Protein AF-A0A8X6UJP8-F1 (afdb_monomer_lite)

Organism: Nephila pilipes (NCBI:txid299642)

Secondary structure (DSSP, 8-state):
----GGGEEEEEEEE--HHHHHHHHHHHHHHHHHHHHHHHHHHHS-PPEEEPGGGGGGTTT------EEEHHHHHHHHHHHHHHHHHHHHHHGGG-EEEEEEEEESSHHHHHHH-

Foldseek 3Di:
DDDP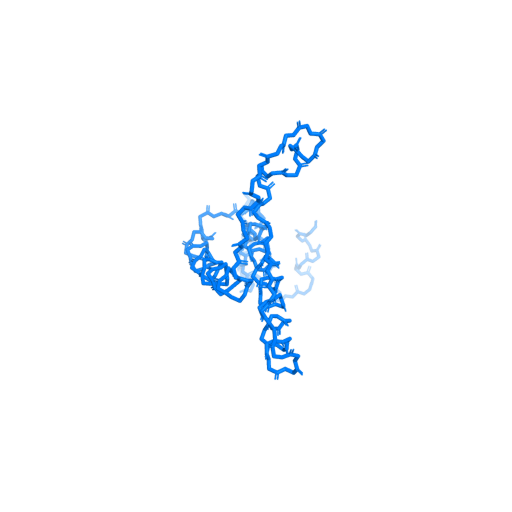PVFWDDKAFDWPCPVLVVLVVQLVVLVVQLVVQVVCCVPVVDFDWDFDPVCPVVVPPDDDDTDTDGSNVVSVVSNVVSVVVSVVVVVCGVVGTDPDMDIDTPDPVSVVVPD

pLDDT: mean 84.81, std 16.25, range [44.22, 98.25]

Radius of gyration: 24.28 Å; chains: 1; bounding box: 59×32×66 Å

Structure (mmCIF, N/CA/C/O backbone):
data_AF-A0A8X6UJP8-F1
#
_entry.id   AF-A0A8X6UJP8-F1
#
loop_
_atom_site.group_PDB
_atom_site.id
_atom_site.type_symbol
_atom_site.label_atom_id
_atom_site.label_alt_id
_atom_site.label_comp_id
_atom_site.label_asym_id
_atom_site.label_entity_id
_atom_site.label_seq_id
_atom_site.pdbx_PDB_ins_code
_atom_site.Cartn_x
_atom_site.Cartn_y
_atom_site.Cartn_z
_atom_site.occupancy
_atom_site.B_iso_or_equiv
_atom_site.auth_seq_id
_atom_site.auth_comp_id
_atom_site.auth_asym_id
_atom_site.auth_atom_id
_atom_site.pdbx_PDB_model_num
ATOM 1 N N . LEU A 1 1 ? 15.470 5.105 -38.015 1.00 44.66 1 LEU A N 1
ATOM 2 C CA . LEU A 1 1 ? 16.445 5.139 -36.902 1.00 44.66 1 LEU A CA 1
ATOM 3 C C . LEU A 1 1 ? 16.476 3.748 -36.286 1.00 44.66 1 LEU A C 1
ATOM 5 O O . LEU A 1 1 ? 15.584 3.418 -35.520 1.00 44.66 1 LEU A O 1
ATOM 9 N N . ASN A 1 2 ? 17.424 2.908 -36.705 1.00 44.22 2 ASN A N 1
ATOM 10 C CA . ASN A 1 2 ? 17.619 1.588 -36.106 1.00 44.22 2 ASN A CA 1
ATOM 11 C C . ASN A 1 2 ? 18.557 1.768 -34.910 1.00 44.22 2 ASN A C 1
ATOM 13 O O . ASN A 1 2 ? 19.746 2.004 -35.102 1.00 44.22 2 ASN A O 1
ATOM 17 N N . PHE A 1 3 ? 18.014 1.713 -33.693 1.00 56.34 3 PHE A N 1
ATOM 18 C CA . PHE A 1 3 ? 18.824 1.615 -32.478 1.00 56.34 3 PHE A CA 1
ATOM 19 C C . PHE A 1 3 ? 19.575 0.273 -32.502 1.00 56.34 3 PHE A C 1
ATOM 21 O O . PHE A 1 3 ? 18.934 -0.755 -32.747 1.00 56.34 3 PHE A O 1
ATOM 28 N N . PRO A 1 4 ? 20.903 0.233 -32.290 1.00 57.50 4 PRO A N 1
ATOM 29 C CA . PRO A 1 4 ? 21.632 -1.027 -32.302 1.00 57.50 4 PRO A CA 1
ATOM 30 C C . PRO A 1 4 ? 21.268 -1.844 -31.060 1.00 57.50 4 PRO A C 1
ATOM 32 O O . PRO A 1 4 ? 21.752 -1.612 -29.955 1.00 57.50 4 PRO A O 1
ATOM 35 N N . SER A 1 5 ? 20.404 -2.838 -31.256 1.00 60.16 5 SER A N 1
ATOM 36 C CA . SER A 1 5 ? 19.922 -3.744 -30.208 1.00 60.16 5 SER A CA 1
ATOM 37 C C . SER A 1 5 ? 21.024 -4.601 -29.573 1.00 60.16 5 SER A C 1
ATOM 39 O O . SER A 1 5 ? 20.826 -5.145 -28.493 1.00 60.16 5 SER A O 1
ATOM 41 N N . SER A 1 6 ? 22.198 -4.717 -30.202 1.00 66.75 6 SER A N 1
ATOM 42 C CA . SER A 1 6 ? 23.315 -5.545 -29.728 1.00 66.75 6 SER A CA 1
ATOM 43 C C . SER A 1 6 ? 23.974 -5.035 -28.438 1.00 66.75 6 SER A C 1
ATOM 45 O O . SER A 1 6 ? 24.612 -5.825 -27.730 1.00 66.75 6 SER A O 1
ATOM 47 N N . GLN A 1 7 ? 23.804 -3.748 -28.119 1.00 78.25 7 GLN A N 1
ATOM 48 C CA . GLN A 1 7 ? 24.420 -3.074 -26.968 1.00 78.25 7 GLN A CA 1
ATOM 49 C C . GLN A 1 7 ? 23.473 -2.890 -25.775 1.00 78.25 7 GLN A C 1
ATOM 51 O O . GLN A 1 7 ? 23.935 -2.597 -24.673 1.00 78.25 7 GLN A O 1
ATOM 56 N N . ILE A 1 8 ? 22.169 -3.084 -25.978 1.00 82.06 8 ILE A N 1
ATOM 57 C CA . ILE A 1 8 ? 21.163 -2.985 -24.921 1.00 82.06 8 ILE A CA 1
ATOM 58 C C . ILE A 1 8 ? 21.172 -4.286 -24.112 1.00 82.06 8 ILE A C 1
ATOM 60 O O . ILE A 1 8 ? 21.175 -5.385 -24.670 1.00 82.06 8 ILE A O 1
ATOM 64 N N . GLU A 1 9 ? 21.217 -4.150 -22.794 1.00 88.56 9 GLU A N 1
ATOM 65 C CA . GLU A 1 9 ? 21.135 -5.249 -21.836 1.00 88.56 9 GLU A CA 1
ATOM 66 C C . GLU A 1 9 ? 19.699 -5.453 -21.351 1.00 88.56 9 GLU A C 1
ATOM 68 O O . GLU A 1 9 ? 19.210 -6.580 -21.352 1.00 88.56 9 GLU A O 1
ATOM 73 N N . ASP A 1 10 ? 19.014 -4.367 -20.983 1.00 89.31 10 ASP A N 1
ATOM 74 C CA . ASP A 1 10 ? 17.663 -4.421 -20.423 1.00 89.31 10 ASP A CA 1
ATOM 75 C C . ASP A 1 10 ? 16.844 -3.177 -20.793 1.00 89.31 10 ASP A C 1
ATOM 77 O O . ASP A 1 10 ? 17.385 -2.087 -21.004 1.00 89.31 10 ASP A O 1
ATOM 81 N N . ILE A 1 11 ? 15.521 -3.342 -20.865 1.00 88.81 11 ILE A N 1
ATOM 82 C CA . ILE A 1 11 ? 14.559 -2.255 -21.057 1.00 88.81 11 ILE A CA 1
ATOM 83 C C . ILE A 1 11 ? 13.420 -2.442 -20.058 1.00 88.81 11 ILE A C 1
ATOM 85 O O . ILE A 1 11 ? 12.617 -3.369 -20.171 1.00 88.81 11 ILE A O 1
ATOM 89 N N . LYS A 1 12 ? 13.290 -1.502 -19.118 1.00 91.75 12 LYS A N 1
ATOM 90 C CA . LYS A 1 12 ? 12.186 -1.466 -18.154 1.00 91.75 12 LYS A CA 1
ATOM 91 C C . LYS A 1 12 ? 11.239 -0.321 -18.465 1.00 91.75 12 LYS A C 1
ATOM 93 O O . LYS A 1 12 ? 11.608 0.848 -18.392 1.00 91.75 12 LYS A O 1
ATOM 98 N N . ILE A 1 13 ? 9.995 -0.661 -18.776 1.00 92.00 13 ILE A N 1
ATOM 99 C CA . ILE A 1 13 ? 8.929 0.316 -19.010 1.00 92.00 13 ILE A CA 1
ATOM 100 C C . ILE A 1 13 ? 8.527 0.959 -17.677 1.00 92.00 13 ILE A C 1
ATOM 102 O O . ILE A 1 13 ? 8.351 0.261 -16.676 1.00 92.00 13 ILE A O 1
ATOM 106 N N . ALA A 1 14 ? 8.376 2.284 -17.661 1.00 92.75 14 ALA A N 1
ATOM 107 C CA . ALA A 1 14 ? 7.871 3.000 -16.498 1.00 92.75 14 ALA A CA 1
ATOM 108 C C . ALA A 1 14 ? 6.335 2.925 -16.431 1.00 92.75 14 ALA A C 1
ATOM 110 O O . ALA A 1 14 ? 5.646 3.060 -17.443 1.00 92.75 14 ALA A O 1
ATOM 111 N N . TYR A 1 15 ? 5.793 2.763 -15.224 1.00 94.38 15 TYR A N 1
ATOM 112 C CA . TYR A 1 15 ? 4.351 2.769 -14.958 1.00 94.38 15 TYR A CA 1
ATOM 113 C C . TYR A 1 15 ? 3.981 3.929 -14.029 1.00 94.38 15 TYR A C 1
ATOM 115 O O . TYR A 1 15 ? 4.806 4.390 -13.239 1.00 94.38 15 TYR A O 1
ATOM 123 N N . ASP A 1 16 ? 2.734 4.394 -14.098 1.00 94.50 16 ASP A N 1
ATOM 124 C CA . ASP A 1 16 ? 2.201 5.395 -13.174 1.00 94.50 16 ASP A CA 1
ATOM 125 C C . ASP A 1 16 ? 1.818 4.749 -11.835 1.00 94.50 16 ASP A C 1
ATOM 127 O O . ASP A 1 16 ? 0.752 4.148 -11.678 1.00 94.50 16 ASP A O 1
ATOM 131 N N . TYR A 1 17 ? 2.703 4.906 -10.852 1.00 95.31 17 TYR A N 1
ATOM 132 C CA . TYR A 1 17 ? 2.521 4.405 -9.491 1.00 95.31 17 TYR A CA 1
ATOM 133 C C . TYR A 1 17 ? 1.812 5.390 -8.551 1.00 95.31 17 TYR A C 1
ATOM 135 O O . TYR A 1 17 ? 1.573 5.038 -7.395 1.00 95.31 17 TYR A O 1
ATOM 143 N N . ASN A 1 18 ? 1.457 6.605 -8.988 1.00 95.44 18 ASN A N 1
ATOM 144 C CA . ASN A 1 18 ? 0.983 7.661 -8.080 1.00 95.44 18 ASN A CA 1
ATOM 145 C C . ASN A 1 18 ? -0.246 7.234 -7.269 1.00 95.44 18 ASN A C 1
ATOM 147 O O . ASN A 1 18 ? -0.321 7.450 -6.056 1.00 95.44 18 ASN A O 1
ATOM 151 N N . TYR A 1 19 ? -1.206 6.583 -7.928 1.00 95.50 19 TYR A N 1
ATOM 152 C CA . TYR A 1 19 ? -2.406 6.105 -7.251 1.00 95.50 19 TYR A CA 1
ATOM 153 C C . TYR A 1 19 ? -2.105 4.948 -6.287 1.00 95.50 19 TYR A C 1
ATOM 155 O O . TYR A 1 19 ? -2.617 4.943 -5.168 1.00 95.50 19 TYR A O 1
ATOM 163 N N . LEU A 1 20 ? -1.216 4.022 -6.665 1.00 96.62 20 LEU A N 1
ATOM 164 C CA . LEU A 1 20 ? -0.788 2.927 -5.792 1.00 96.62 20 LEU A CA 1
ATOM 165 C C . LEU A 1 20 ? -0.076 3.451 -4.535 1.00 96.62 20 LEU A C 1
ATOM 167 O O . LEU A 1 20 ? -0.374 3.005 -3.429 1.00 96.62 20 LEU A O 1
ATOM 171 N N . ILE A 1 21 ? 0.808 4.443 -4.689 1.00 97.31 21 ILE A N 1
ATOM 172 C CA . ILE A 1 21 ? 1.484 5.123 -3.575 1.00 97.31 21 ILE A CA 1
ATOM 173 C C . ILE A 1 21 ? 0.452 5.788 -2.658 1.00 97.31 21 ILE A C 1
ATOM 175 O O . ILE A 1 21 ? 0.512 5.628 -1.439 1.00 97.31 21 ILE A O 1
ATOM 179 N N . SER A 1 22 ? -0.537 6.484 -3.229 1.00 97.44 22 SER A N 1
ATOM 180 C CA . SER A 1 22 ? -1.622 7.100 -2.456 1.00 97.44 22 SER A CA 1
ATOM 181 C C . SER A 1 22 ? -2.410 6.069 -1.639 1.00 97.44 22 SER A C 1
ATOM 183 O O . SER A 1 22 ? -2.677 6.297 -0.458 1.00 97.44 22 SER A O 1
ATOM 185 N N . LEU A 1 23 ? -2.757 4.924 -2.236 1.00 98.00 23 LEU A N 1
ATOM 186 C CA . LEU A 1 23 ? -3.438 3.829 -1.541 1.00 98.00 23 LEU A CA 1
ATOM 187 C C . LEU A 1 23 ? -2.576 3.238 -0.420 1.00 98.00 23 LEU A C 1
ATOM 189 O O . LEU A 1 23 ? -3.082 3.012 0.678 1.00 98.00 23 LEU A O 1
ATOM 193 N N . ASN A 1 24 ? -1.283 3.032 -0.669 1.00 97.94 24 ASN A N 1
ATOM 194 C CA . ASN A 1 24 ? -0.358 2.505 0.329 1.00 97.94 24 ASN A CA 1
ATOM 195 C C . ASN A 1 24 ? -0.198 3.454 1.527 1.00 97.94 24 ASN A C 1
ATOM 197 O O . ASN A 1 24 ? -0.268 3.016 2.671 1.00 97.94 24 ASN A O 1
ATOM 201 N N . ASN A 1 25 ? -0.076 4.760 1.283 1.00 98.19 25 ASN A N 1
ATOM 202 C CA . ASN A 1 25 ? -0.008 5.753 2.357 1.00 98.19 25 ASN A CA 1
ATOM 203 C C . ASN A 1 25 ? -1.284 5.742 3.214 1.00 98.19 25 ASN A C 1
ATOM 205 O O . ASN A 1 25 ? -1.205 5.768 4.440 1.00 98.19 25 ASN A O 1
ATOM 209 N N . LYS A 1 26 ? -2.463 5.631 2.583 1.00 97.69 26 LYS A N 1
ATOM 210 C CA . LYS A 1 26 ? -3.742 5.497 3.301 1.00 97.69 26 LYS A CA 1
ATOM 211 C C . LYS A 1 26 ? -3.818 4.209 4.119 1.00 97.69 26 LYS A C 1
ATOM 213 O O . LYS A 1 26 ? -4.318 4.245 5.241 1.00 97.69 26 LYS A O 1
ATOM 218 N N . LEU A 1 27 ? -3.308 3.096 3.589 1.00 98.19 27 LEU A N 1
ATOM 219 C CA . LEU A 1 27 ? -3.223 1.831 4.317 1.00 98.19 27 LEU A CA 1
ATOM 220 C C . LEU A 1 27 ? -2.346 1.962 5.566 1.00 98.19 27 LEU A C 1
ATOM 222 O O . LEU A 1 27 ? -2.782 1.548 6.635 1.00 98.19 27 LEU A O 1
ATOM 226 N N . IL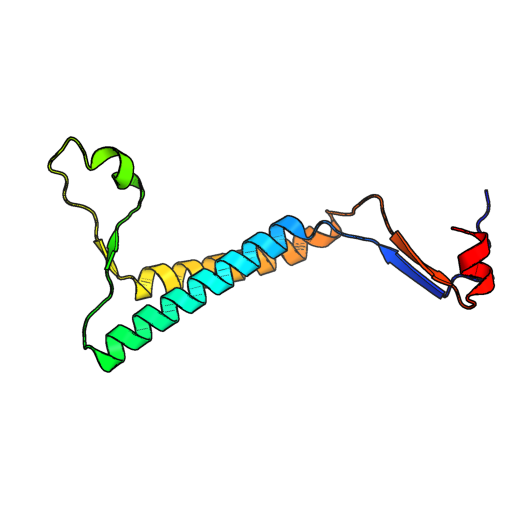E A 1 28 ? -1.153 2.554 5.439 1.00 98.19 28 ILE A N 1
ATOM 227 C CA . ILE A 1 28 ? -0.238 2.787 6.568 1.00 98.19 28 ILE A CA 1
ATOM 228 C C . ILE A 1 28 ? -0.946 3.614 7.643 1.00 98.19 28 ILE A C 1
ATOM 230 O O . ILE A 1 28 ? -1.065 3.173 8.779 1.00 98.19 28 ILE A O 1
ATOM 234 N N . THR A 1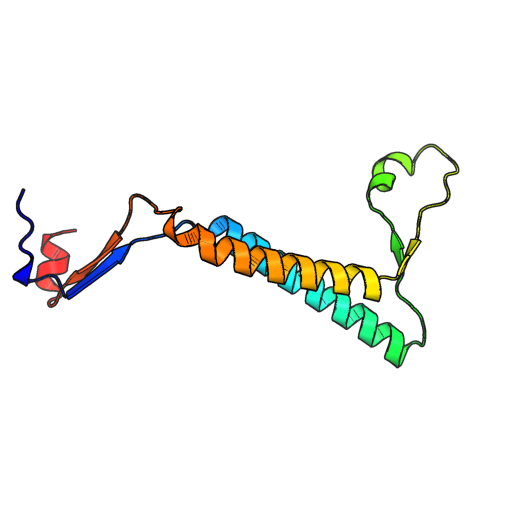 29 ? -1.538 4.750 7.265 1.00 97.44 29 THR A N 1
ATOM 235 C CA . THR A 1 29 ? -2.283 5.594 8.212 1.00 97.44 29 THR A CA 1
ATOM 236 C C . THR A 1 29 ? -3.449 4.850 8.874 1.00 97.44 29 THR A C 1
ATOM 238 O O . THR A 1 29 ? -3.704 5.031 10.064 1.00 97.44 29 THR A O 1
ATOM 241 N N . ALA A 1 30 ? -4.190 4.017 8.137 1.00 97.38 30 ALA A N 1
ATOM 242 C CA . ALA A 1 30 ? -5.283 3.232 8.709 1.00 97.38 30 ALA A CA 1
ATOM 243 C C . ALA A 1 30 ? -4.772 2.157 9.686 1.00 97.38 30 ALA A C 1
ATOM 245 O O . ALA A 1 30 ? -5.381 1.955 10.737 1.00 97.38 30 ALA A O 1
ATOM 246 N N . ALA A 1 31 ? -3.654 1.500 9.367 1.00 98.19 31 ALA A N 1
ATOM 247 C CA . ALA A 1 31 ? -3.022 0.503 10.224 1.00 98.19 31 ALA A CA 1
ATOM 248 C C . ALA A 1 31 ? -2.488 1.128 11.521 1.00 98.19 31 ALA A C 1
ATOM 250 O O . ALA A 1 31 ? -2.826 0.647 12.601 1.00 98.19 31 ALA A O 1
ATOM 251 N N . ASP A 1 32 ? -1.781 2.256 11.428 1.00 97.88 32 ASP A N 1
ATOM 252 C CA . ASP A 1 32 ? -1.272 2.988 12.593 1.00 97.88 32 ASP A CA 1
ATOM 253 C C . ASP A 1 32 ? -2.417 3.401 13.532 1.00 97.88 32 ASP A C 1
ATOM 255 O O . ASP A 1 32 ? -2.361 3.212 14.750 1.00 97.88 32 ASP A O 1
ATOM 259 N N . ASN A 1 33 ? -3.517 3.911 12.971 1.00 96.56 33 ASN A N 1
ATOM 260 C CA . ASN A 1 33 ? -4.695 4.284 13.753 1.00 96.56 33 ASN A CA 1
ATOM 261 C C . ASN A 1 33 ? -5.403 3.078 14.386 1.00 96.56 33 ASN A C 1
ATOM 263 O O . ASN A 1 33 ? -5.910 3.175 15.511 1.00 96.56 33 ASN A O 1
ATOM 267 N N . LEU A 1 34 ? -5.442 1.936 13.696 1.00 97.06 34 LEU A N 1
ATOM 268 C CA . LEU A 1 34 ? -5.955 0.690 14.260 1.00 97.06 34 LEU A CA 1
ATOM 269 C C . LEU A 1 34 ? -5.099 0.234 15.447 1.00 97.06 34 LEU A C 1
ATOM 271 O O . LEU A 1 34 ? -5.650 -0.164 16.477 1.00 97.06 34 LEU A O 1
ATOM 275 N N . ASP A 1 35 ? -3.778 0.333 15.335 1.00 97.31 35 ASP A N 1
ATOM 276 C CA . ASP A 1 35 ? -2.853 -0.039 16.403 1.00 97.31 35 ASP A CA 1
ATOM 277 C C . ASP A 1 35 ? -2.988 0.885 17.617 1.00 97.31 35 ASP A C 1
ATOM 279 O O . ASP A 1 35 ? -3.055 0.400 18.748 1.00 97.31 35 ASP A O 1
ATOM 283 N N . ILE A 1 36 ? -3.187 2.190 17.407 1.00 95.44 36 ILE A N 1
ATOM 284 C CA . ILE A 1 36 ? -3.549 3.130 18.481 1.00 95.44 36 ILE A CA 1
ATOM 285 C C . ILE A 1 36 ? -4.855 2.702 19.170 1.00 95.44 36 ILE A C 1
ATOM 287 O O . ILE A 1 36 ? -4.931 2.679 20.404 1.00 95.44 36 ILE A O 1
ATOM 291 N N . CYS A 1 37 ? -5.889 2.336 18.401 1.00 95.25 37 CYS A N 1
ATOM 292 C CA . CYS A 1 37 ? -7.166 1.884 18.962 1.00 95.25 37 CYS A CA 1
ATOM 293 C C . CYS A 1 37 ? -6.992 0.613 19.805 1.00 95.25 37 CYS A C 1
ATOM 295 O O . CYS A 1 37 ? -7.492 0.548 20.932 1.00 95.25 37 CYS A O 1
ATOM 297 N N . LYS A 1 38 ? -6.250 -0.376 19.294 1.00 95.38 38 LYS A N 1
ATOM 298 C CA . LYS A 1 38 ? -5.941 -1.625 20.008 1.00 95.38 38 LYS A CA 1
ATOM 299 C C . LYS A 1 38 ? -5.142 -1.362 21.281 1.00 95.38 38 LYS A C 1
ATOM 301 O O . LYS A 1 38 ? -5.486 -1.898 22.334 1.00 95.38 38 LYS A O 1
ATOM 306 N N . PHE A 1 39 ? -4.130 -0.501 21.208 1.00 96.19 39 PHE A N 1
ATOM 307 C CA . PHE A 1 39 ? -3.310 -0.122 22.353 1.00 96.19 39 PHE A CA 1
ATOM 308 C C . PHE A 1 39 ? -4.156 0.503 23.467 1.00 96.19 39 PHE A C 1
ATOM 310 O O . PHE A 1 39 ? -4.070 0.080 24.621 1.00 96.19 39 PHE A O 1
ATOM 317 N N . ILE A 1 40 ? -5.013 1.471 23.129 1.00 94.75 40 ILE A N 1
ATOM 318 C CA . ILE A 1 40 ? -5.889 2.144 24.099 1.00 94.75 40 ILE A CA 1
ATOM 319 C C . ILE A 1 40 ? -6.897 1.163 24.701 1.00 94.75 40 ILE A C 1
ATOM 321 O O . ILE A 1 40 ? -7.114 1.189 25.913 1.00 94.75 40 ILE A O 1
ATOM 325 N N . LYS A 1 41 ? -7.472 0.275 23.888 1.00 92.38 41 LYS A N 1
ATOM 326 C CA . LYS A 1 41 ? -8.403 -0.751 24.363 1.00 92.38 41 LYS A CA 1
ATOM 327 C C . LYS A 1 41 ? -7.746 -1.700 25.365 1.00 92.38 41 LYS A C 1
ATOM 329 O O . LYS A 1 41 ? -8.341 -1.980 26.400 1.00 92.38 41 LYS A O 1
ATOM 334 N N . ALA A 1 42 ? -6.516 -2.134 25.088 1.00 93.69 42 ALA A N 1
ATOM 335 C CA . ALA A 1 42 ? -5.768 -3.037 25.957 1.00 93.69 42 ALA A CA 1
ATOM 336 C C . ALA A 1 42 ? -5.301 -2.368 27.264 1.00 93.69 42 ALA A C 1
ATOM 338 O O . ALA A 1 42 ? -5.458 -2.947 28.333 1.00 93.69 42 ALA A O 1
ATOM 339 N N . HIS A 1 43 ? -4.766 -1.142 27.201 1.00 94.88 43 HIS A N 1
ATOM 340 C CA . HIS A 1 43 ? -4.093 -0.511 28.350 1.00 94.88 43 HIS A CA 1
ATOM 341 C C . HIS A 1 43 ? -4.979 0.437 29.156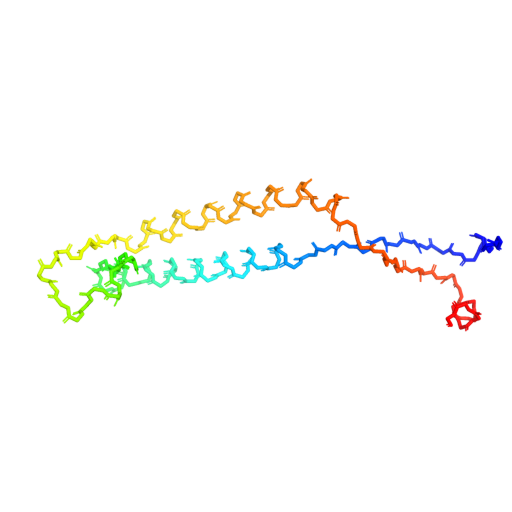 1.00 94.88 43 HIS A C 1
ATOM 343 O O . HIS A 1 43 ? -4.736 0.659 30.337 1.00 94.88 43 HIS A O 1
ATOM 349 N N . LYS A 1 44 ? -5.987 1.044 28.523 1.00 91.94 44 LYS A N 1
ATOM 350 C CA . LYS A 1 44 ? -6.878 2.030 29.157 1.00 91.94 44 LYS A CA 1
ATOM 351 C C . LYS A 1 44 ? -8.310 1.521 29.306 1.00 91.94 44 LYS A C 1
ATOM 353 O O . LYS A 1 44 ? -9.162 2.294 29.733 1.00 91.94 44 LYS A O 1
ATOM 358 N N . GLN A 1 45 ? -8.575 0.269 28.913 1.00 87.06 45 GLN A N 1
ATOM 359 C CA . GLN A 1 45 ? -9.883 -0.397 28.993 1.00 87.06 45 GLN A CA 1
ATOM 360 C C . GLN A 1 45 ? -11.040 0.442 28.423 1.00 87.06 45 GLN A C 1
ATOM 362 O O . GLN A 1 45 ? -12.175 0.375 28.888 1.00 87.06 45 GLN A O 1
ATOM 367 N N . ARG A 1 46 ? -10.755 1.258 27.401 1.00 88.75 46 ARG A N 1
ATOM 368 C CA . ARG A 1 46 ? -11.733 2.145 26.763 1.00 88.75 46 ARG A CA 1
ATOM 369 C C . ARG A 1 46 ? -11.652 2.036 25.251 1.00 88.75 46 ARG A C 1
ATOM 371 O O . ARG A 1 46 ? -10.573 1.851 24.696 1.00 88.75 46 ARG A O 1
ATOM 378 N N . GLU A 1 47 ? -12.787 2.198 24.586 1.00 89.12 47 GLU A N 1
ATOM 379 C CA . GLU A 1 47 ? -12.854 2.214 23.126 1.00 89.12 47 GLU A CA 1
ATOM 380 C C . GLU A 1 47 ? -12.612 3.635 22.597 1.00 89.12 47 GLU A C 1
ATOM 382 O O . GLU A 1 47 ? -13.137 4.614 23.135 1.00 89.12 47 GLU A O 1
ATOM 387 N N . VAL A 1 48 ? -11.812 3.754 21.536 1.00 91.19 48 VAL A N 1
ATOM 388 C CA . VAL A 1 48 ? -11.660 5.020 20.811 1.00 91.19 48 VAL A CA 1
ATOM 389 C C . VAL A 1 48 ? -12.883 5.195 19.924 1.00 91.19 48 VAL A C 1
ATOM 391 O O . VAL A 1 48 ? -13.210 4.305 19.144 1.00 91.19 48 VAL A O 1
ATOM 394 N N . MET A 1 49 ? -13.555 6.337 20.027 1.00 90.81 49 MET A N 1
ATOM 395 C CA . MET A 1 49 ? -14.707 6.655 19.186 1.00 90.81 49 MET A CA 1
ATOM 396 C C . MET A 1 49 ? -14.289 7.645 18.103 1.00 90.81 49 MET A C 1
ATOM 398 O O . MET A 1 49 ? -13.671 8.664 18.403 1.00 90.81 49 MET A O 1
ATOM 402 N N . VAL A 1 50 ? -14.654 7.354 16.859 1.00 86.25 50 VAL A N 1
ATOM 403 C CA . VAL A 1 50 ? -14.456 8.240 15.709 1.00 86.25 50 VAL A CA 1
ATOM 404 C C . VAL A 1 50 ? -15.787 8.906 15.373 1.00 86.25 50 VAL A C 1
ATOM 406 O O . VAL A 1 50 ? -16.845 8.273 15.428 1.00 86.25 50 VAL A O 1
ATOM 409 N N . LEU A 1 51 ? -15.734 10.200 15.061 1.00 81.12 51 LEU A N 1
ATOM 410 C CA . LEU A 1 51 ? -16.881 10.971 14.591 1.00 81.12 51 LEU A CA 1
ATOM 411 C C . LEU A 1 51 ? -16.934 10.893 13.066 1.00 81.12 51 LEU A C 1
ATOM 413 O O . LEU A 1 51 ? -15.934 11.146 12.397 1.00 81.12 51 LEU A O 1
ATOM 417 N N . GLU A 1 52 ? -18.094 10.548 12.516 1.00 68.88 52 GLU A N 1
ATOM 418 C CA . GLU A 1 52 ? -18.290 10.512 11.068 1.00 68.88 52 GLU A CA 1
ATOM 419 C C . GLU A 1 52 ? -18.193 11.942 10.493 1.00 68.88 52 GLU A C 1
ATOM 421 O O . GLU A 1 52 ? -18.958 12.836 10.862 1.00 68.88 52 GLU A O 1
ATOM 426 N N . SER A 1 53 ? -17.204 12.191 9.623 1.00 58.91 53 SER A N 1
ATOM 427 C CA . SER A 1 53 ? -16.786 13.549 9.230 1.00 58.91 53 SER A CA 1
ATOM 428 C C . SER A 1 53 ? -17.737 14.273 8.271 1.00 58.91 53 SER A C 1
ATOM 430 O O . SE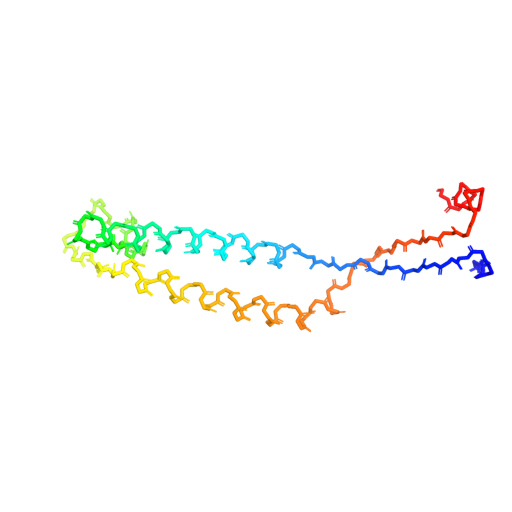R A 1 53 ? -17.463 15.414 7.902 1.00 58.91 53 SER A O 1
ATOM 432 N N . GLY A 1 54 ? -18.875 13.674 7.903 1.00 52.84 54 GLY A N 1
ATOM 433 C CA . GLY A 1 54 ? -19.952 14.371 7.185 1.00 52.84 54 GLY A CA 1
ATOM 434 C C . GLY A 1 54 ? -20.582 15.520 7.987 1.00 52.84 54 GLY A C 1
ATOM 435 O O . GLY A 1 54 ? -21.377 16.281 7.449 1.00 52.84 54 GLY A O 1
ATOM 436 N N . PHE A 1 55 ? -20.211 15.664 9.266 1.00 48.06 55 PHE A N 1
ATOM 437 C CA . PHE A 1 55 ? -20.821 16.595 10.211 1.00 48.06 55 PHE A CA 1
ATOM 438 C C . PHE A 1 55 ? -19.959 17.807 10.601 1.00 48.06 55 PHE A C 1
ATOM 440 O O . PHE A 1 55 ? -20.447 18.683 11.308 1.00 48.06 55 PHE A O 1
ATOM 447 N N . LEU A 1 56 ? -18.696 17.906 10.157 1.00 50.47 56 LEU A N 1
ATOM 448 C CA . LEU A 1 56 ? -17.806 19.008 10.572 1.00 50.47 56 LEU A CA 1
ATOM 449 C C . LEU A 1 56 ? -18.305 20.390 10.099 1.00 50.47 56 LEU A C 1
ATOM 451 O O . LEU A 1 56 ? -18.096 21.382 10.790 1.00 50.47 56 LEU A O 1
ATOM 455 N N . GLY A 1 57 ? -19.026 20.449 8.973 1.00 49.53 57 GLY A N 1
ATOM 456 C CA . GLY A 1 57 ? -19.662 21.675 8.471 1.00 49.53 57 GLY A CA 1
ATOM 457 C C . GLY A 1 57 ? -20.958 22.075 9.192 1.00 49.53 57 GLY A C 1
ATOM 458 O O . GLY A 1 57 ? -21.397 23.211 9.055 1.00 49.53 57 GLY A O 1
ATOM 459 N N . GLN A 1 58 ? -21.562 21.176 9.980 1.00 49.84 58 GLN A N 1
ATOM 460 C CA . GLN A 1 58 ? -22.807 21.427 10.727 1.00 49.84 58 GLN A CA 1
ATOM 461 C C . GLN A 1 58 ? -22.579 21.715 12.221 1.00 49.84 58 GLN A C 1
ATOM 463 O O . GLN A 1 58 ? -23.537 21.987 12.945 1.00 49.84 58 GLN A O 1
ATOM 468 N N . ILE A 1 59 ? -21.319 21.725 12.682 1.00 52.62 59 ILE A N 1
ATOM 469 C CA . ILE A 1 59 ? -20.956 21.989 14.087 1.00 52.62 59 ILE A CA 1
ATOM 470 C C . ILE A 1 59 ? -21.440 23.364 14.566 1.00 52.62 59 ILE A C 1
ATOM 472 O O . ILE A 1 59 ? -21.731 23.524 15.748 1.00 52.62 59 ILE A O 1
ATOM 476 N N . PHE A 1 60 ? -21.576 24.344 13.670 1.00 51.94 60 PHE A N 1
ATOM 477 C CA . PHE A 1 60 ? -21.951 25.701 14.064 1.00 51.94 60 PHE A CA 1
ATOM 478 C C . PHE A 1 60 ? -23.455 25.953 14.221 1.00 51.94 60 PHE A C 1
ATOM 480 O O . PHE A 1 60 ? -23.785 27.014 14.743 1.00 51.94 60 PHE A O 1
ATOM 487 N N . PHE A 1 61 ? -24.366 25.046 13.821 1.00 49.88 61 PHE A N 1
ATOM 488 C CA . PHE A 1 61 ? -25.788 25.430 13.776 1.00 49.88 61 PHE A CA 1
ATOM 489 C C . PHE A 1 61 ? -26.877 24.468 14.266 1.00 49.88 61 PHE A C 1
ATOM 491 O O . PHE A 1 61 ? -27.950 24.987 14.546 1.00 49.88 61 PHE A O 1
ATOM 498 N N . PHE A 1 62 ? -26.704 23.151 14.450 1.00 45.53 62 PHE A N 1
ATOM 499 C CA . PHE A 1 62 ? -27.856 22.334 14.886 1.00 45.53 62 PHE A CA 1
ATOM 500 C C . PHE A 1 62 ? -27.539 21.147 15.804 1.00 45.53 62 PHE A C 1
ATOM 502 O O . PHE A 1 62 ? -26.554 20.429 15.654 1.00 45.53 62 PHE A O 1
ATOM 509 N N . CYS A 1 63 ? -28.458 20.954 16.756 1.00 48.75 63 CYS A N 1
ATOM 510 C CA . CYS A 1 63 ? -28.602 19.842 17.689 1.00 48.75 63 CYS A CA 1
ATOM 511 C C . CYS A 1 63 ? -28.798 18.511 16.941 1.00 48.75 63 CYS A C 1
ATOM 513 O O . CYS A 1 63 ? -29.914 18.017 16.797 1.00 48.75 63 CYS A O 1
ATOM 515 N N . CYS A 1 64 ? -27.715 17.931 16.434 1.00 53.44 64 CYS A N 1
ATOM 516 C CA . CYS A 1 64 ? -27.737 16.617 15.810 1.00 53.44 64 CYS A CA 1
ATOM 517 C C . CYS A 1 64 ? -26.793 15.673 16.547 1.00 53.44 64 CYS A C 1
ATOM 519 O O . CYS A 1 64 ? -25.622 15.966 16.787 1.00 53.44 64 CYS A O 1
ATOM 521 N N . SER A 1 65 ? -27.328 14.516 16.926 1.00 58.34 65 SER A N 1
ATOM 522 C CA . SER A 1 65 ? -26.577 13.441 17.558 1.00 58.34 65 SER A CA 1
ATOM 523 C C . SER A 1 65 ? -25.521 12.917 16.586 1.00 58.34 65 SER A C 1
ATOM 525 O O . SER A 1 65 ? -25.827 12.148 15.679 1.00 58.34 65 SER A O 1
ATOM 527 N N . PHE A 1 66 ? -24.270 13.340 16.773 1.00 65.75 66 PHE A N 1
ATOM 528 C CA . PHE A 1 66 ? -23.139 12.825 16.009 1.00 65.75 66 PHE A CA 1
ATOM 529 C C . PHE A 1 66 ? -23.107 11.301 16.104 1.00 65.75 66 PHE A C 1
ATOM 531 O O . PHE A 1 66 ? -23.017 10.738 17.202 1.00 65.75 66 PHE A O 1
ATOM 538 N N . LYS A 1 67 ? -23.154 10.625 14.955 1.00 74.25 67 LYS A N 1
ATOM 539 C CA . LYS A 1 67 ? -23.000 9.176 14.911 1.00 74.25 67 LYS A CA 1
ATOM 540 C C . LYS A 1 67 ? -21.556 8.839 15.279 1.00 74.25 67 LYS A C 1
ATOM 542 O O . LYS A 1 67 ? -20.616 9.124 14.539 1.00 74.25 67 LYS A O 1
ATOM 547 N N . LYS A 1 68 ? -21.385 8.282 16.478 1.00 83.44 68 LYS A N 1
ATOM 548 C CA . LYS A 1 68 ? -20.096 7.808 16.982 1.00 83.44 68 LYS A CA 1
ATOM 549 C C . LYS A 1 68 ? -19.889 6.381 16.507 1.00 83.44 68 LYS A C 1
ATOM 551 O O . LYS A 1 68 ? -20.742 5.524 16.731 1.00 83.44 68 LYS A O 1
ATOM 556 N N . ILE A 1 69 ? -18.747 6.121 15.888 1.00 88.62 69 ILE A N 1
ATOM 557 C CA . ILE A 1 69 ? -18.376 4.794 15.404 1.00 88.62 69 ILE A CA 1
ATOM 558 C C . ILE A 1 69 ? -17.195 4.294 16.229 1.00 88.62 69 ILE A C 1
ATOM 560 O O . ILE A 1 69 ? -16.308 5.055 16.611 1.00 88.62 69 ILE A O 1
ATOM 564 N N . CYS A 1 70 ? -17.205 3.002 16.530 1.00 92.25 70 CYS A N 1
ATOM 565 C CA . CYS A 1 70 ? -16.091 2.312 17.161 1.00 92.25 70 CYS A CA 1
ATOM 566 C C . CYS A 1 70 ? -14.846 2.409 16.262 1.00 92.25 70 CYS A C 1
ATOM 568 O O . CYS A 1 70 ? -14.856 1.910 15.136 1.00 92.25 70 CYS A O 1
ATOM 570 N N . GLY A 1 71 ? -13.792 3.063 16.751 1.00 92.69 71 GLY A N 1
ATOM 571 C CA . GLY A 1 71 ? -12.588 3.364 15.982 1.00 92.69 71 GLY A CA 1
ATOM 572 C C . GLY A 1 71 ? -11.854 2.110 15.529 1.00 92.69 71 GLY A C 1
ATOM 573 O O . GLY A 1 71 ? -11.474 2.026 14.366 1.00 92.69 71 GLY A O 1
ATOM 574 N N . SER A 1 72 ? -11.743 1.097 16.395 1.00 94.19 72 SER A N 1
ATOM 575 C CA . SER A 1 72 ? -11.128 -0.182 16.018 1.00 94.19 72 SER A CA 1
ATOM 576 C C . SER A 1 72 ? -11.856 -0.852 14.847 1.00 94.19 72 SER A C 1
ATOM 578 O O . SER A 1 72 ? -11.212 -1.221 13.870 1.00 94.19 72 SER A O 1
ATOM 580 N N . LYS A 1 73 ? -13.195 -0.919 14.884 1.00 94.00 73 LYS A N 1
ATOM 581 C CA . LYS A 1 73 ? -14.004 -1.467 13.779 1.00 94.00 73 LYS A CA 1
ATOM 582 C C . LYS A 1 73 ? -13.870 -0.657 12.489 1.00 94.00 73 LYS A C 1
ATOM 584 O O . LYS A 1 73 ? -13.805 -1.233 11.408 1.00 94.00 73 LYS A O 1
ATOM 589 N N . LEU A 1 74 ? -13.847 0.672 12.598 1.00 94.62 74 LEU A N 1
ATOM 590 C CA . LEU A 1 74 ? -13.702 1.563 11.447 1.00 94.62 74 LEU A CA 1
ATOM 591 C C . LEU A 1 74 ? -12.347 1.359 10.756 1.00 94.62 74 LEU A C 1
ATOM 593 O O . LEU A 1 74 ? -12.304 1.120 9.552 1.00 94.62 74 LEU A O 1
ATOM 597 N N . TYR A 1 75 ? -11.248 1.424 11.507 1.00 96.06 75 TYR A N 1
ATOM 598 C CA . TYR A 1 75 ? -9.915 1.300 10.922 1.00 96.06 75 TYR A CA 1
ATOM 599 C C . TYR A 1 75 ? -9.594 -0.126 10.469 1.00 96.06 75 TYR A C 1
ATOM 601 O O . TYR A 1 75 ? -8.888 -0.293 9.482 1.00 96.06 75 TYR A O 1
ATOM 609 N N . GLU A 1 76 ? -10.168 -1.156 11.096 1.00 97.12 76 GLU A N 1
ATOM 610 C CA . GLU A 1 76 ? -10.105 -2.528 10.578 1.00 97.12 76 GLU A CA 1
ATOM 611 C C . GLU A 1 76 ? -10.775 -2.646 9.198 1.00 97.12 76 GLU A C 1
ATOM 613 O O . GLU A 1 76 ? -10.198 -3.223 8.272 1.00 97.12 76 GLU A O 1
ATOM 618 N N . ALA A 1 77 ? -11.952 -2.037 9.024 1.00 96.44 77 ALA A N 1
ATOM 619 C CA . ALA A 1 77 ? -12.624 -1.989 7.729 1.00 96.44 77 ALA A CA 1
ATOM 620 C C . ALA A 1 77 ? -11.819 -1.193 6.684 1.00 96.44 77 ALA A C 1
ATOM 622 O O . ALA A 1 77 ? -11.675 -1.654 5.551 1.00 96.44 77 ALA A O 1
ATOM 623 N N . GLU A 1 78 ? -11.252 -0.039 7.052 1.00 96.62 78 GLU A N 1
ATOM 624 C CA . GLU A 1 78 ? -10.410 0.766 6.153 1.00 96.62 78 GLU A CA 1
ATOM 625 C C . GLU A 1 78 ? -9.119 0.029 5.752 1.00 96.62 78 GLU A C 1
ATOM 627 O O . GLU A 1 78 ? -8.758 0.037 4.576 1.00 96.62 78 GLU A O 1
ATOM 632 N N . VAL A 1 79 ? -8.455 -0.678 6.675 1.00 98.25 79 VAL A N 1
ATOM 633 C CA . VAL A 1 79 ? -7.283 -1.518 6.361 1.00 98.25 79 VAL A CA 1
ATOM 634 C C . VAL A 1 79 ? -7.637 -2.576 5.318 1.00 98.25 79 VAL A C 1
ATOM 636 O O . VAL A 1 79 ? -6.922 -2.727 4.326 1.00 98.25 79 VAL A O 1
ATOM 639 N N . ASN A 1 80 ? -8.748 -3.291 5.504 1.00 98.00 80 ASN A N 1
ATOM 640 C CA . ASN A 1 80 ? -9.185 -4.316 4.554 1.00 98.00 80 ASN A CA 1
ATOM 641 C C . ASN A 1 80 ? -9.537 -3.707 3.191 1.00 98.00 80 ASN A C 1
ATOM 643 O O . ASN A 1 80 ? -9.070 -4.190 2.161 1.00 98.00 80 ASN A O 1
ATOM 647 N N . LYS A 1 81 ? -10.274 -2.593 3.186 1.00 97.88 81 LYS A N 1
ATOM 648 C CA . LYS A 1 81 ? -10.614 -1.828 1.981 1.00 97.88 81 LYS A CA 1
ATOM 649 C C . LYS A 1 81 ? -9.371 -1.417 1.190 1.00 97.88 81 LYS A C 1
ATOM 651 O O . LYS A 1 81 ? -9.332 -1.632 -0.020 1.00 97.88 81 LYS A O 1
ATOM 656 N N . TYR A 1 82 ? -8.350 -0.851 1.839 1.00 98.06 82 TYR A N 1
ATOM 657 C CA . TYR A 1 82 ? -7.138 -0.427 1.133 1.00 98.06 82 TYR A CA 1
ATOM 658 C C . TYR A 1 82 ? -6.279 -1.601 0.669 1.00 98.06 82 TYR A C 1
ATOM 660 O O . TYR A 1 82 ? -5.722 -1.525 -0.422 1.00 98.06 82 TYR A O 1
ATOM 668 N N . LYS A 1 83 ? -6.221 -2.711 1.416 1.00 98.12 83 LYS A N 1
ATOM 669 C CA . LYS A 1 83 ? -5.563 -3.941 0.943 1.00 98.12 83 LYS A CA 1
ATOM 670 C C . LYS A 1 83 ? -6.202 -4.463 -0.344 1.00 98.12 83 LYS A C 1
ATOM 672 O O . LYS A 1 83 ? -5.485 -4.758 -1.299 1.00 98.12 83 LYS A O 1
ATOM 677 N N . THR A 1 84 ? -7.532 -4.526 -0.394 1.00 98.12 84 THR A N 1
ATOM 678 C CA . THR A 1 84 ? -8.261 -4.929 -1.603 1.00 98.12 84 THR A CA 1
ATOM 679 C C . THR A 1 84 ? -8.012 -3.953 -2.752 1.00 98.12 84 THR A C 1
ATOM 681 O O . THR A 1 84 ? -7.656 -4.383 -3.846 1.00 98.12 84 THR A O 1
ATOM 684 N N . ALA A 1 85 ? -8.098 -2.642 -2.502 1.00 97.38 85 ALA A N 1
ATOM 685 C CA . ALA A 1 85 ? -7.850 -1.627 -3.526 1.00 97.38 85 ALA A CA 1
ATOM 686 C C . ALA A 1 85 ? -6.417 -1.678 -4.089 1.00 97.38 85 ALA A C 1
ATOM 688 O O . ALA A 1 85 ? -6.227 -1.502 -5.288 1.00 97.38 85 ALA A O 1
ATOM 689 N N . ILE A 1 86 ? -5.409 -1.951 -3.251 1.00 97.94 86 ILE A N 1
ATOM 690 C CA . ILE A 1 86 ? -4.016 -2.145 -3.683 1.00 97.94 86 ILE A CA 1
ATOM 691 C C . ILE A 1 86 ? -3.901 -3.365 -4.597 1.00 97.94 86 ILE A C 1
ATOM 693 O O . ILE A 1 86 ? -3.280 -3.273 -5.653 1.00 97.94 86 ILE A O 1
ATOM 697 N N . ALA A 1 87 ? -4.515 -4.493 -4.229 1.00 97.50 87 ALA A N 1
ATOM 698 C CA . ALA A 1 87 ? -4.495 -5.698 -5.054 1.00 97.50 87 ALA A CA 1
ATOM 699 C C . ALA A 1 87 ? -5.167 -5.466 -6.420 1.00 97.50 87 ALA A C 1
ATOM 701 O O . ALA A 1 87 ? -4.637 -5.863 -7.458 1.00 97.50 87 ALA A O 1
ATOM 702 N N . GLU A 1 88 ? -6.308 -4.776 -6.443 1.00 97.00 88 GLU A N 1
ATOM 703 C CA . GLU A 1 88 ? -6.977 -4.380 -7.685 1.00 97.00 88 GLU A CA 1
ATOM 704 C C . GLU A 1 88 ? -6.122 -3.436 -8.533 1.00 97.00 88 GLU A C 1
ATOM 706 O O . GLU A 1 88 ? -6.046 -3.590 -9.753 1.00 97.00 88 GLU A O 1
ATOM 711 N N . GLU A 1 89 ? -5.468 -2.464 -7.902 1.00 96.44 89 GLU A N 1
ATOM 712 C CA . GLU A 1 89 ? -4.646 -1.486 -8.600 1.00 96.44 89 GLU A CA 1
ATOM 713 C C . GLU A 1 89 ? -3.372 -2.111 -9.178 1.00 96.44 89 GLU A C 1
ATOM 715 O O . GLU A 1 89 ? -3.018 -1.811 -10.316 1.00 96.44 89 GLU A O 1
ATOM 720 N N . LEU A 1 90 ? -2.736 -3.048 -8.468 1.00 95.81 90 LEU A N 1
ATOM 721 C CA . LEU A 1 90 ? -1.607 -3.827 -8.988 1.00 95.81 90 LEU A CA 1
ATOM 722 C C . LEU A 1 90 ? -1.978 -4.592 -10.267 1.00 95.81 90 LEU A C 1
ATOM 724 O O . LEU A 1 90 ? -1.189 -4.633 -11.207 1.00 95.81 90 LEU A O 1
ATOM 728 N N . ASN A 1 91 ? -3.202 -5.124 -10.351 1.00 95.88 91 ASN A N 1
ATOM 729 C CA . ASN A 1 91 ? -3.706 -5.777 -11.564 1.00 95.88 91 ASN A CA 1
ATOM 730 C C . ASN A 1 91 ? -3.975 -4.790 -12.717 1.00 95.88 91 ASN A C 1
ATOM 732 O O . ASN A 1 91 ? -3.978 -5.178 -13.886 1.00 95.88 91 ASN A O 1
ATOM 736 N N . ARG A 1 92 ? -4.226 -3.509 -12.414 1.00 93.94 92 ARG A N 1
ATOM 737 C CA . ARG A 1 92 ? -4.455 -2.446 -13.410 1.00 93.94 92 ARG A CA 1
ATOM 738 C C . ARG A 1 92 ? -3.171 -1.753 -13.847 1.00 93.94 92 ARG A C 1
ATOM 740 O O . ARG A 1 92 ? -3.149 -1.189 -14.939 1.00 93.94 92 ARG A O 1
ATOM 747 N N . LEU A 1 93 ? -2.124 -1.811 -13.029 1.00 92.44 93 LEU A N 1
ATOM 748 C CA . LEU A 1 93 ? -0.852 -1.133 -13.243 1.00 92.44 93 LEU A CA 1
ATOM 749 C C . LEU A 1 93 ? -0.231 -1.395 -14.629 1.00 92.44 93 LEU A C 1
ATOM 751 O O . LEU A 1 93 ? 0.177 -0.416 -15.252 1.00 92.44 93 LEU A O 1
ATOM 755 N N . PRO A 1 94 ? -0.255 -2.622 -15.201 1.00 91.81 94 PRO A N 1
ATOM 756 C CA . PRO A 1 94 ? 0.270 -2.859 -16.549 1.00 91.81 94 PRO A CA 1
ATOM 757 C C . PRO A 1 94 ? -0.408 -2.037 -17.657 1.00 91.81 94 PRO A C 1
ATOM 759 O O . PRO A 1 94 ? 0.144 -1.892 -18.741 1.00 91.81 94 PRO A O 1
ATOM 762 N N . LYS A 1 95 ? -1.607 -1.492 -17.406 1.00 92.25 95 LYS A N 1
ATOM 763 C CA . LYS A 1 95 ? -2.341 -0.626 -18.345 1.00 92.25 95 LYS A CA 1
ATOM 764 C C . LYS A 1 95 ? -1.988 0.857 -18.191 1.00 92.25 95 LYS A C 1
ATOM 766 O O . LYS A 1 95 ? -2.405 1.661 -19.017 1.00 92.25 95 LYS A O 1
ATOM 771 N N . LYS A 1 96 ? -1.255 1.231 -17.139 1.00 92.31 96 LYS A N 1
ATOM 772 C CA . LYS A 1 96 ? -0.884 2.613 -16.804 1.00 92.31 96 LYS A CA 1
ATOM 773 C C . LYS A 1 96 ? 0.574 2.887 -17.167 1.00 92.31 96 LYS A C 1
ATOM 775 O O . LYS A 1 96 ? 1.371 3.291 -16.326 1.00 92.31 96 LYS A O 1
ATOM 780 N N . ILE A 1 97 ? 0.931 2.594 -18.412 1.00 92.94 97 ILE A N 1
ATOM 781 C CA . ILE A 1 97 ? 2.283 2.794 -18.936 1.00 92.94 97 ILE A CA 1
ATOM 782 C C . ILE A 1 97 ? 2.533 4.290 -19.137 1.00 92.94 97 ILE A C 1
ATOM 784 O O . ILE A 1 97 ? 1.698 4.998 -19.699 1.00 92.94 97 ILE A O 1
ATOM 788 N N . LEU A 1 98 ? 3.697 4.760 -18.702 1.00 91.56 98 LEU A N 1
ATOM 789 C CA . LEU A 1 98 ? 4.199 6.091 -19.020 1.00 91.56 98 LEU A CA 1
ATOM 790 C C . LEU A 1 98 ? 4.991 6.038 -20.336 1.00 91.56 98 LEU A C 1
ATOM 792 O O . LEU A 1 98 ? 5.601 5.012 -20.637 1.00 91.56 98 LEU A O 1
ATOM 796 N N . PRO A 1 99 ? 5.054 7.133 -21.114 1.00 90.81 99 PRO A N 1
ATOM 797 C CA . PRO A 1 99 ? 5.848 7.203 -22.343 1.00 90.81 99 PRO A CA 1
ATOM 798 C C . PRO A 1 99 ? 7.357 7.345 -22.046 1.00 90.81 99 PRO A C 1
ATOM 800 O O . PRO A 1 99 ? 8.049 8.159 -22.649 1.00 90.81 99 PRO A O 1
ATOM 803 N N . ILE A 1 100 ? 7.857 6.597 -21.061 1.00 90.56 100 ILE A N 1
ATOM 804 C CA . ILE A 1 100 ? 9.230 6.610 -20.562 1.00 90.56 100 ILE A CA 1
ATOM 805 C C . ILE A 1 100 ? 9.651 5.154 -20.340 1.00 90.56 100 ILE A C 1
ATOM 807 O O . ILE A 1 100 ? 8.892 4.346 -19.800 1.00 90.56 100 ILE A O 1
ATOM 811 N N . ALA A 1 101 ? 10.878 4.822 -20.729 1.00 90.81 101 ALA A N 1
ATOM 812 C CA . ALA A 1 101 ? 11.506 3.546 -20.422 1.00 90.81 101 ALA A CA 1
ATOM 813 C C . ALA A 1 101 ? 12.931 3.783 -19.922 1.00 90.81 101 ALA A C 1
ATOM 815 O O . ALA A 1 101 ? 13.621 4.690 -20.384 1.00 90.81 101 ALA A O 1
ATOM 816 N N . PHE A 1 102 ? 13.363 2.953 -18.983 1.00 89.69 102 PHE A N 1
ATOM 817 C CA . PHE A 1 102 ? 14.739 2.891 -18.523 1.00 89.69 102 PHE A CA 1
ATOM 818 C C . PHE A 1 102 ? 15.470 1.866 -19.379 1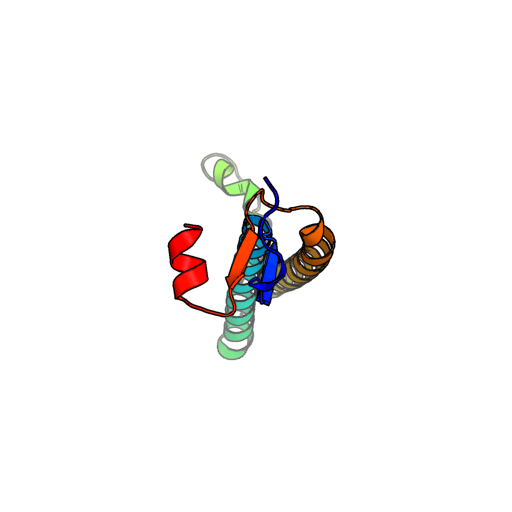.00 89.69 102 PHE A C 1
ATOM 820 O O . PHE A 1 102 ? 15.066 0.704 -19.430 1.00 89.69 102 PHE A O 1
ATOM 827 N N . VAL A 1 103 ? 16.519 2.309 -20.063 1.00 89.75 103 VAL A N 1
ATOM 828 C CA . VAL A 1 103 ? 17.341 1.461 -20.926 1.00 89.75 103 VAL A CA 1
ATOM 829 C C . VAL A 1 103 ? 18.688 1.263 -20.250 1.00 89.75 103 VAL A C 1
ATOM 831 O O . VAL A 1 103 ? 19.345 2.231 -19.871 1.00 89.75 103 VAL A O 1
ATOM 834 N N . THR A 1 104 ? 19.094 0.010 -20.093 1.00 89.88 104 THR A N 1
ATOM 835 C CA . THR A 1 104 ? 20.410 -0.367 -19.579 1.00 89.88 104 THR A CA 1
ATOM 836 C C . THR A 1 104 ? 21.260 -0.865 -20.737 1.00 89.88 104 THR A C 1
ATOM 838 O O . THR A 1 104 ? 20.811 -1.689 -21.535 1.00 89.88 104 THR A O 1
ATOM 841 N N . PHE A 1 105 ? 22.486 -0.356 -20.839 1.00 89.19 105 PHE A N 1
ATOM 842 C CA . PHE A 1 105 ? 23.461 -0.743 -21.857 1.00 89.19 105 PHE A CA 1
ATOM 843 C C . PHE A 1 105 ? 24.564 -1.592 -21.234 1.00 89.19 105 PHE A C 1
ATOM 845 O O . PHE A 1 105 ? 24.933 -1.378 -20.082 1.00 89.19 105 PHE A O 1
ATOM 852 N N . LYS A 1 106 ? 25.145 -2.493 -22.029 1.00 87.19 106 LYS A N 1
ATOM 853 C CA . LYS A 1 106 ? 26.234 -3.379 -21.588 1.00 87.19 106 LYS A CA 1
ATOM 854 C C . LYS A 1 106 ? 27.507 -2.626 -21.197 1.00 87.19 106 LYS A C 1
ATOM 856 O O . LYS A 1 106 ? 28.255 -3.098 -20.349 1.00 87.19 106 LYS A O 1
ATOM 861 N N . ASN A 1 107 ? 27.775 -1.484 -21.834 1.00 86.06 107 ASN A N 1
ATOM 862 C CA . ASN A 1 107 ? 28.940 -0.652 -21.546 1.00 86.06 107 ASN A CA 1
ATOM 863 C C . ASN A 1 107 ? 28.522 0.796 -21.291 1.00 86.06 107 ASN A C 1
ATOM 865 O O . ASN A 1 107 ? 27.660 1.343 -21.976 1.00 86.06 107 ASN A O 1
ATOM 869 N N . GLU A 1 108 ? 29.230 1.459 -20.380 1.00 83.00 108 GLU A N 1
ATOM 870 C CA . GLU A 1 108 ? 29.015 2.873 -20.051 1.00 83.00 108 GLU A CA 1
ATOM 871 C C . GLU A 1 108 ? 29.211 3.804 -21.260 1.00 83.00 108 GLU A C 1
ATOM 873 O O . GLU A 1 108 ? 28.447 4.746 -21.452 1.00 83.00 108 GLU A O 1
ATOM 878 N N . ARG A 1 109 ? 30.194 3.514 -22.126 1.00 82.62 109 ARG A N 1
ATOM 879 C CA . ARG A 1 109 ? 30.450 4.315 -23.339 1.00 82.62 109 ARG A CA 1
ATOM 880 C C . ARG A 1 109 ? 29.250 4.345 -24.282 1.00 82.62 109 ARG A C 1
ATOM 882 O O . ARG A 1 109 ? 28.992 5.375 -24.895 1.00 82.62 109 ARG A O 1
ATOM 889 N N . ASP A 1 110 ? 28.531 3.230 -24.373 1.00 76.00 110 ASP A N 1
ATOM 890 C CA . ASP A 1 110 ? 27.343 3.123 -25.213 1.00 76.00 110 ASP A CA 1
ATOM 891 C C . ASP A 1 110 ? 26.201 3.953 -24.602 1.00 76.00 110 ASP A C 1
ATOM 893 O O . ASP A 1 110 ? 25.515 4.668 -25.322 1.00 76.00 110 ASP A O 1
ATOM 897 N N . ALA A 1 111 ? 26.065 3.971 -23.269 1.00 75.75 111 ALA A N 1
ATOM 898 C CA . ALA A 1 111 ? 25.093 4.829 -22.590 1.00 75.75 111 ALA A CA 1
ATOM 899 C C . ALA A 1 111 ? 25.358 6.327 -22.834 1.00 75.75 111 ALA A C 1
ATOM 901 O O . ALA A 1 111 ? 24.428 7.065 -23.136 1.00 75.75 111 ALA A O 1
ATOM 902 N N . ILE A 1 112 ? 26.619 6.772 -22.767 1.00 78.69 112 ILE A N 1
ATOM 903 C CA . ILE A 1 112 ? 26.996 8.182 -22.994 1.00 78.69 112 ILE A CA 1
ATOM 904 C C . ILE A 1 112 ? 26.694 8.630 -24.432 1.00 78.69 112 ILE A C 1
ATOM 906 O O . ILE A 1 112 ? 26.364 9.787 -24.656 1.00 78.69 112 ILE A O 1
ATOM 910 N N . MET A 1 113 ? 26.808 7.734 -25.414 1.00 74.69 113 MET A N 1
ATOM 911 C CA . MET A 1 113 ? 26.592 8.072 -26.824 1.00 74.69 113 MET A CA 1
ATOM 912 C C . MET A 1 113 ? 25.107 8.269 -27.188 1.00 74.69 113 MET A C 1
ATOM 914 O O . MET A 1 113 ? 24.810 8.885 -28.211 1.00 74.69 113 MET A O 1
ATOM 918 N N . TYR A 1 114 ? 24.184 7.728 -26.385 1.00 66.19 114 TYR A N 1
ATOM 919 C CA . TYR A 1 114 ? 22.742 7.692 -26.672 1.00 66.19 114 TYR A CA 1
ATOM 920 C C . TYR A 1 114 ? 21.875 8.524 -25.709 1.00 66.19 114 TYR A C 1
ATOM 922 O O . TYR A 1 114 ? 20.647 8.482 -25.828 1.00 66.19 114 TYR A O 1
ATOM 930 N N . VAL A 1 115 ? 22.494 9.270 -24.788 1.00 59.41 115 VAL A N 1
ATOM 931 C CA . VAL A 1 115 ? 21.858 10.285 -23.924 1.00 59.41 115 VAL A CA 1
ATOM 932 C C . VAL A 1 115 ? 22.111 11.670 -24.506 1.00 59.41 115 VAL A C 1
ATOM 934 O O . VAL A 1 115 ? 21.140 12.457 -24.557 1.00 59.41 115 VAL A O 1
#

Sequence (115 aa):
LNFPSSQIEDIKIAYDYNYLISLNNKLITAADNLDICKFIKAHKQREVMVLESGFLGQIFFFCCSFKKICGSKLYEAEVNKYKTAIAEELNRLPKKILPIAFVTFKNERDAIMYV

InterPro domains:
  IPR027815 CSC1/OSCA1-like, cytosolic domain [PF14703] (2-111)